Protein AF-A0A0Q4FS58-F1 (afdb_monomer_lite)

Foldseek 3Di:
DVVVVLVVVLVVVLVVQFKPWDWAQDDPFFFGAHPVRDTDPPRGHPDPPKTKDFPVDKDKDEPADADPVGHPHDIGMITIIIIPDRPPDPPNVVSVVVSVVVVVVVVVVVVD

Secondary structure (DSSP, 8-state):
-HHHHHHHHHHHHHHTTS---EEESEE-SSSEE-TTSPBPTT---SSTT--EEEEEEEEEEEEEEEETTEEEEEEEEEEEEEESS---STHHHHHHHHHHHHHH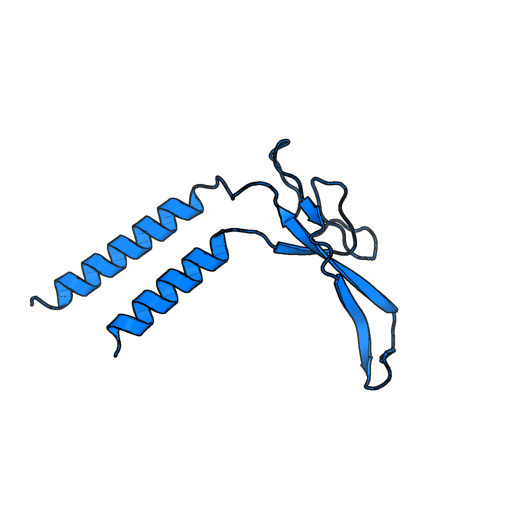HHHHTT--

pLDDT: mean 73.69, std 15.95, range [41.72, 93.94]

Radius of gyration: 19.94 Å; chains: 1; bounding box: 47×38×50 Å

Sequence (112 aa):
MKKQLCAIVFFLLIFSSFASAQWAASSDGNCLYDVFGNLVPNSCQTDIKCKYKDTGTSRKNCFGVPTPFGCFGFEYTEKLFITECPLDDLVNPLYIILGTIVFLNLRNRKHL

Structure (mmCIF, N/CA/C/O backbone):
data_AF-A0A0Q4FS58-F1
#
_entry.id   AF-A0A0Q4FS58-F1
#
loop_
_atom_site.group_PDB
_atom_site.id
_atom_site.type_symbol
_atom_site.label_atom_id
_atom_site.label_alt_id
_atom_site.label_comp_id
_atom_site.label_asym_id
_atom_site.label_entity_id
_atom_site.label_seq_id
_atom_site.pdbx_PDB_ins_code
_atom_site.Cartn_x
_atom_site.Cartn_y
_atom_site.Cartn_z
_atom_site.occupancy
_atom_site.B_iso_or_equiv
_atom_site.auth_seq_id
_atom_site.auth_comp_id
_atom_site.auth_asym_id
_atom_site.auth_atom_id
_atom_site.pdbx_PDB_model_num
ATOM 1 N N . MET A 1 1 ? -13.363 -17.394 32.737 1.00 48.50 1 MET A N 1
ATOM 2 C CA . MET A 1 1 ? -12.616 -17.340 31.457 1.00 48.50 1 MET A CA 1
ATOM 3 C C . MET A 1 1 ? -13.362 -16.635 30.311 1.00 48.50 1 MET A C 1
ATOM 5 O O . MET A 1 1 ? -12.767 -15.766 29.696 1.00 48.50 1 MET A O 1
ATOM 9 N N . LYS A 1 2 ? -14.662 -16.877 30.052 1.00 52.44 2 LYS A N 1
ATOM 10 C CA . LYS A 1 2 ? -15.407 -16.251 28.921 1.00 52.44 2 LYS A CA 1
ATOM 11 C C . LYS A 1 2 ? -15.442 -14.702 28.880 1.00 52.44 2 LYS A C 1
ATOM 13 O O . LYS A 1 2 ? -15.555 -14.130 27.804 1.00 52.44 2 LYS A O 1
ATOM 18 N N . LYS A 1 3 ? -15.334 -14.013 30.029 1.00 52.47 3 LYS A N 1
ATOM 19 C CA . LYS A 1 3 ? -15.376 -12.533 30.112 1.00 52.47 3 LYS A CA 1
ATOM 20 C C . LYS A 1 3 ? -14.115 -11.851 29.551 1.00 52.47 3 LYS A C 1
ATOM 22 O O . LYS A 1 3 ? -14.229 -10.769 28.992 1.00 52.47 3 LYS A O 1
ATOM 27 N N . GLN A 1 4 ? -12.945 -12.482 29.676 1.00 55.03 4 GLN A N 1
ATOM 28 C CA . GLN A 1 4 ? -11.683 -11.924 29.168 1.00 55.03 4 GLN A CA 1
ATOM 29 C C . GLN A 1 4 ? -11.580 -12.052 27.646 1.00 55.03 4 GLN A C 1
ATOM 31 O O . GLN A 1 4 ? -11.128 -11.122 26.992 1.00 55.03 4 GLN A O 1
ATOM 36 N N . LEU A 1 5 ? -12.102 -13.144 27.077 1.00 56.78 5 LEU A N 1
ATOM 37 C CA . LEU A 1 5 ? -12.139 -13.350 25.628 1.00 56.78 5 LEU A CA 1
ATOM 38 C C . LEU A 1 5 ? -12.941 -12.250 24.909 1.00 56.78 5 LEU A C 1
ATOM 40 O O . LEU A 1 5 ? -12.516 -11.756 23.874 1.00 56.78 5 LEU A O 1
ATOM 44 N N . CYS A 1 6 ? -14.063 -11.813 25.493 1.00 57.75 6 CYS A N 1
ATOM 45 C CA . CYS A 1 6 ? -14.889 -10.746 24.917 1.00 57.75 6 CYS A CA 1
ATOM 46 C C . CYS A 1 6 ? -14.182 -9.383 24.947 1.00 57.75 6 CYS A C 1
ATOM 48 O O . CYS A 1 6 ? -14.269 -8.633 23.982 1.00 57.75 6 CYS A O 1
ATOM 50 N N . ALA A 1 7 ? -13.466 -9.073 26.033 1.00 60.50 7 ALA A N 1
ATOM 51 C CA . ALA A 1 7 ? -12.694 -7.837 26.135 1.00 60.50 7 ALA A CA 1
ATOM 52 C C . ALA A 1 7 ? -11.530 -7.819 25.133 1.00 60.50 7 ALA A C 1
ATOM 54 O O . ALA A 1 7 ? -11.306 -6.811 24.478 1.00 60.50 7 ALA A O 1
ATOM 55 N N . ILE A 1 8 ? -10.837 -8.948 24.959 1.00 66.44 8 ILE A N 1
ATOM 56 C CA . ILE A 1 8 ? -9.730 -9.077 24.002 1.00 66.44 8 ILE A CA 1
ATOM 57 C C . ILE A 1 8 ? -10.225 -8.897 22.563 1.00 66.44 8 ILE A C 1
ATOM 59 O O . ILE A 1 8 ? -9.630 -8.135 21.811 1.00 66.44 8 ILE A O 1
ATOM 63 N N . VAL A 1 9 ? -11.342 -9.530 22.189 1.00 63.91 9 VAL A N 1
ATOM 64 C CA . VAL A 1 9 ? -11.950 -9.356 20.857 1.00 63.91 9 VAL A CA 1
ATOM 65 C C . VAL A 1 9 ? -12.379 -7.903 20.631 1.00 63.91 9 VAL A C 1
ATOM 67 O O . VAL A 1 9 ? -12.150 -7.361 19.556 1.00 63.91 9 VAL A O 1
ATOM 70 N N . PHE A 1 10 ? -12.930 -7.242 21.653 1.00 61.56 10 PHE A N 1
ATOM 71 C CA . PHE A 1 10 ? -13.306 -5.829 21.585 1.00 61.56 10 PHE A CA 1
ATOM 72 C C . PHE A 1 10 ? -12.092 -4.908 21.383 1.00 61.56 10 PHE A C 1
ATOM 74 O O . PHE A 1 10 ? -12.125 -4.041 20.515 1.00 61.56 10 PHE A O 1
ATOM 81 N N . PHE A 1 11 ? -10.995 -5.133 22.111 1.00 61.34 11 PHE A N 1
ATOM 82 C CA . PHE A 1 11 ? -9.751 -4.389 21.901 1.00 61.34 11 PHE A CA 1
ATOM 83 C C . PHE A 1 11 ? -9.146 -4.654 20.516 1.00 61.34 11 PHE A C 1
ATOM 85 O O . PHE A 1 11 ? -8.731 -3.709 19.858 1.00 61.34 11 PHE A O 1
ATOM 92 N N . LEU A 1 12 ? -9.138 -5.900 20.034 1.00 59.97 12 LEU A N 1
ATOM 93 C CA . LEU A 1 12 ? -8.611 -6.235 18.705 1.00 59.97 12 LEU A CA 1
ATOM 94 C C . LEU A 1 12 ? -9.399 -5.563 17.571 1.00 59.97 12 LEU A C 1
ATOM 96 O O . LEU A 1 12 ? -8.791 -5.063 16.629 1.00 59.97 12 LEU A O 1
ATOM 100 N N . LEU A 1 13 ? -10.728 -5.494 17.688 1.00 56.84 13 LEU A N 1
ATOM 101 C CA . LEU A 1 13 ? -11.582 -4.786 16.729 1.00 56.84 13 LEU A CA 1
ATOM 102 C C . LEU A 1 13 ? -11.315 -3.276 16.732 1.00 56.84 13 LEU A C 1
ATOM 104 O O . LEU A 1 13 ? -11.253 -2.665 15.674 1.00 56.84 13 LEU A O 1
ATOM 108 N N . ILE A 1 14 ? -11.096 -2.688 17.908 1.00 54.56 14 ILE A N 1
ATOM 109 C CA . ILE A 1 14 ? -10.726 -1.276 18.057 1.00 54.56 14 ILE A CA 1
ATOM 110 C C . ILE A 1 14 ? -9.353 -1.002 17.425 1.00 54.56 14 ILE A C 1
ATOM 112 O O . ILE A 1 14 ? -9.201 -0.034 16.689 1.00 54.56 14 ILE A O 1
ATOM 116 N N . PHE A 1 15 ? -8.360 -1.869 17.643 1.00 51.12 15 PHE A N 1
ATOM 117 C CA . PHE A 1 15 ? -7.023 -1.697 17.064 1.00 51.12 15 PHE A CA 1
ATOM 118 C C . PHE A 1 15 ? -6.990 -1.852 15.538 1.00 51.12 15 PHE A C 1
ATOM 120 O O . PHE A 1 15 ? -6.161 -1.211 14.895 1.00 51.12 15 PHE A O 1
ATOM 127 N N . SER A 1 16 ? -7.904 -2.624 14.939 1.00 52.16 16 SER A N 1
ATOM 128 C CA . SER A 1 16 ? -8.018 -2.700 13.474 1.00 52.16 16 SER A CA 1
ATOM 129 C C . SER A 1 16 ? -8.542 -1.416 12.813 1.00 52.16 16 SER A C 1
ATOM 131 O O . SER A 1 16 ? -8.461 -1.295 11.594 1.00 52.16 16 SER A O 1
ATOM 133 N N . SER A 1 17 ? -9.042 -0.452 13.592 1.00 47.31 17 SER A N 1
ATOM 134 C CA . SER A 1 17 ? -9.712 0.753 13.084 1.00 47.31 17 SER A CA 1
ATOM 135 C C . SER A 1 17 ? -8.798 1.965 12.862 1.00 47.31 17 SER A C 1
ATOM 137 O O . SER A 1 17 ? -9.257 2.955 12.301 1.00 47.31 17 SER A O 1
ATOM 139 N N . PHE A 1 18 ? -7.542 1.954 13.330 1.00 49.22 18 PHE A N 1
ATOM 140 C CA . PHE A 1 18 ? -6.765 3.202 13.479 1.00 49.22 18 PHE A CA 1
ATOM 141 C C . PHE A 1 18 ? -5.763 3.535 12.370 1.00 49.22 18 PHE A C 1
ATOM 143 O O . PHE A 1 18 ? -5.182 4.615 12.399 1.00 49.22 18 PHE A O 1
ATOM 150 N N . ALA A 1 19 ? -5.580 2.678 11.371 1.00 55.00 19 ALA A N 1
ATOM 151 C CA . ALA A 1 19 ? -4.844 3.038 10.164 1.00 55.00 19 ALA A CA 1
ATOM 152 C C . ALA A 1 19 ? -5.226 2.071 9.048 1.00 55.00 19 ALA A C 1
ATOM 154 O O . ALA A 1 19 ? -5.005 0.865 9.179 1.00 55.00 19 ALA A O 1
ATOM 155 N N . SER A 1 20 ? -5.761 2.574 7.934 1.00 64.88 20 SER A N 1
ATOM 156 C CA . SER A 1 20 ? -5.839 1.781 6.707 1.00 64.88 20 SER A CA 1
ATOM 157 C C . SER A 1 20 ? -4.430 1.656 6.137 1.00 64.88 20 SER A C 1
ATOM 159 O O . SER A 1 20 ? -4.010 2.424 5.274 1.00 64.88 20 SER A O 1
ATOM 161 N N . ALA A 1 21 ? -3.673 0.713 6.693 1.00 76.00 21 ALA A N 1
ATOM 162 C CA . ALA A 1 21 ? -2.382 0.318 6.177 1.00 76.00 21 ALA A CA 1
ATOM 163 C C . ALA A 1 21 ? -2.618 -0.596 4.969 1.00 76.00 21 ALA A C 1
ATOM 165 O O . ALA A 1 21 ? -3.246 -1.651 5.087 1.00 76.00 21 ALA A O 1
ATOM 166 N N . GLN A 1 22 ? -2.154 -0.178 3.799 1.00 84.38 22 GLN A N 1
ATOM 167 C CA . GLN A 1 22 ? -2.362 -0.892 2.545 1.00 84.38 22 GLN A CA 1
ATOM 168 C C . GLN A 1 22 ? -1.028 -1.084 1.830 1.00 84.38 22 GLN A C 1
ATOM 170 O O . GLN A 1 22 ? -0.183 -0.191 1.788 1.00 84.38 22 GLN A O 1
ATOM 175 N N . TRP A 1 23 ? -0.834 -2.280 1.283 1.00 88.44 23 TRP A N 1
ATOM 176 C CA . TRP A 1 23 ? 0.326 -2.598 0.463 1.00 88.44 23 TRP A CA 1
ATOM 177 C C . TRP A 1 23 ? 0.048 -2.209 -0.983 1.00 88.44 23 TRP A C 1
ATOM 179 O O . TRP A 1 23 ? -0.980 -2.596 -1.535 1.00 88.44 23 TRP A O 1
ATOM 189 N N . ALA A 1 24 ? 0.962 -1.459 -1.587 1.00 90.75 24 ALA A N 1
ATOM 190 C CA . ALA A 1 24 ? 0.860 -1.016 -2.972 1.00 90.75 24 ALA A CA 1
ATOM 191 C C . ALA A 1 24 ? 2.253 -0.848 -3.582 1.00 90.75 24 ALA A C 1
ATOM 193 O O . ALA A 1 24 ? 3.242 -0.734 -2.860 1.00 90.75 24 ALA A O 1
ATOM 194 N N . ALA A 1 25 ? 2.357 -0.822 -4.907 1.00 91.75 25 ALA A N 1
ATOM 195 C CA . ALA A 1 25 ? 3.635 -0.575 -5.571 1.00 91.75 25 ALA A CA 1
ATOM 196 C C . ALA A 1 25 ? 4.011 0.911 -5.524 1.00 91.75 25 ALA A C 1
ATOM 198 O O . ALA A 1 25 ? 5.171 1.265 -5.302 1.00 91.75 25 ALA A O 1
ATOM 199 N N . SER A 1 26 ? 3.018 1.785 -5.695 1.00 91.94 26 SER A N 1
ATOM 200 C CA . SER A 1 26 ? 3.201 3.234 -5.683 1.00 91.94 26 SER A CA 1
ATOM 201 C C . SER A 1 26 ? 1.945 3.977 -5.235 1.00 91.94 26 SER A C 1
ATOM 203 O O . SER A 1 26 ? 0.858 3.410 -5.148 1.00 91.94 26 SER A O 1
ATOM 205 N N . SER A 1 27 ? 2.103 5.272 -4.969 1.00 90.25 27 SER A N 1
ATOM 206 C CA . SER A 1 27 ? 1.020 6.199 -4.652 1.00 90.25 27 SER A CA 1
ATOM 207 C C . SER A 1 27 ?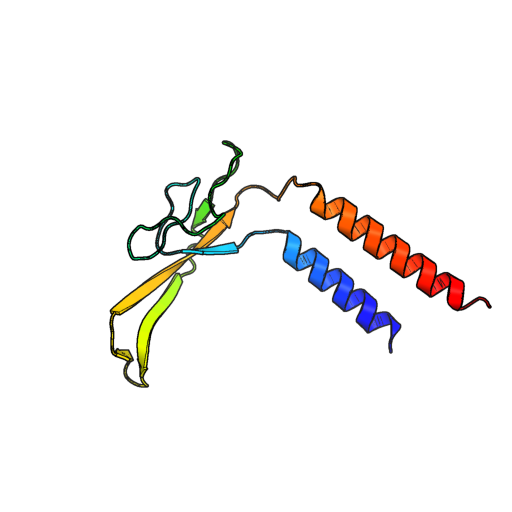 1.299 7.555 -5.296 1.00 90.25 27 SER A C 1
ATOM 209 O O . SER A 1 27 ? 2.457 7.962 -5.386 1.00 90.25 27 SER A O 1
ATOM 211 N N . ASP A 1 28 ? 0.247 8.258 -5.710 1.00 90.31 28 ASP A N 1
ATOM 212 C CA . ASP A 1 28 ? 0.298 9.678 -6.096 1.00 90.31 28 ASP A CA 1
ATOM 213 C C . ASP A 1 28 ? 0.052 10.626 -4.901 1.00 90.31 28 ASP A C 1
ATOM 215 O O . ASP A 1 28 ? -0.026 11.844 -5.062 1.00 90.31 28 ASP A O 1
ATOM 219 N N . GLY A 1 29 ? -0.071 10.067 -3.695 1.00 85.50 29 GLY A N 1
ATOM 220 C CA . GLY A 1 29 ? -0.420 10.771 -2.468 1.00 85.50 29 GLY A CA 1
ATOM 221 C C . GLY A 1 29 ? -1.896 10.659 -2.096 1.00 85.50 29 GLY A C 1
ATOM 222 O O . GLY A 1 29 ? -2.188 10.693 -0.909 1.00 85.50 29 GLY A O 1
ATOM 223 N N . ASN A 1 30 ? -2.814 10.451 -3.041 1.00 87.69 30 ASN A N 1
ATOM 224 C CA . ASN A 1 30 ? -4.255 10.352 -2.766 1.00 87.69 30 ASN A CA 1
ATOM 225 C C . ASN A 1 30 ? -4.806 8.948 -3.047 1.00 87.69 30 ASN A C 1
ATOM 227 O O . ASN A 1 30 ? -5.755 8.519 -2.403 1.00 87.69 30 ASN A O 1
ATOM 231 N N . CYS A 1 31 ? -4.205 8.231 -3.988 1.00 88.88 31 CYS A N 1
ATOM 232 C CA . CYS A 1 31 ? -4.604 6.919 -4.470 1.00 88.88 31 CYS A CA 1
ATOM 233 C C . CYS A 1 31 ? -3.416 5.948 -4.428 1.00 88.88 31 CYS A C 1
ATOM 235 O O . CYS A 1 31 ? -2.248 6.361 -4.450 1.00 88.88 31 CYS A O 1
ATOM 237 N N . LEU A 1 32 ? -3.703 4.646 -4.379 1.00 91.62 32 LEU A N 1
ATOM 238 C CA . LEU A 1 32 ? -2.693 3.591 -4.432 1.00 91.62 32 LEU A CA 1
ATOM 239 C C . LEU A 1 32 ? -2.739 2.855 -5.767 1.00 91.62 32 LEU A C 1
ATOM 241 O O . LEU A 1 32 ? -3.807 2.649 -6.341 1.00 91.62 32 LEU A O 1
ATOM 245 N N . TYR A 1 33 ? -1.575 2.410 -6.227 1.00 92.88 33 TYR A N 1
ATOM 246 C CA . TYR A 1 33 ? -1.410 1.739 -7.510 1.00 92.88 33 TYR A CA 1
ATOM 247 C C . TYR A 1 33 ? -0.683 0.403 -7.350 1.00 92.88 33 TYR A C 1
ATOM 249 O O . TYR A 1 33 ? 0.223 0.257 -6.520 1.00 92.88 33 TYR A O 1
ATOM 257 N N . ASP A 1 34 ? -1.090 -0.577 -8.151 1.00 91.56 34 ASP A N 1
ATOM 258 C CA . ASP A 1 34 ? -0.408 -1.861 -8.267 1.00 91.56 34 ASP A CA 1
ATOM 259 C C . ASP A 1 34 ? 0.880 -1.745 -9.104 1.00 91.56 34 ASP A C 1
ATOM 261 O O . ASP A 1 34 ? 1.247 -0.679 -9.603 1.00 91.56 34 ASP A O 1
ATOM 265 N N . VAL A 1 35 ? 1.591 -2.860 -9.267 1.00 90.44 35 VAL A N 1
ATOM 266 C CA . VAL A 1 35 ? 2.851 -2.899 -10.030 1.00 90.44 35 VAL A CA 1
ATOM 267 C C . VAL A 1 35 ? 2.717 -2.670 -11.526 1.00 90.44 35 VAL A C 1
ATOM 269 O O . VAL A 1 35 ? 3.718 -2.409 -12.189 1.00 90.44 35 VAL A O 1
ATOM 272 N N . PHE A 1 36 ? 1.508 -2.769 -12.060 1.00 90.44 36 PHE A N 1
ATOM 273 C CA . PHE A 1 36 ? 1.210 -2.499 -13.459 1.00 90.44 36 PHE A CA 1
ATOM 274 C C . PHE A 1 36 ? 0.719 -1.058 -13.660 1.00 90.44 36 PHE A C 1
ATOM 276 O O . PHE A 1 36 ? 0.416 -0.669 -14.786 1.00 90.44 36 PHE A O 1
ATOM 283 N N . GLY A 1 37 ? 0.660 -0.259 -12.588 1.00 89.38 37 GLY A N 1
ATOM 284 C CA . GLY A 1 37 ? 0.146 1.106 -12.610 1.00 89.38 37 GLY A CA 1
ATOM 285 C C . GLY A 1 37 ? -1.381 1.183 -12.596 1.00 89.38 37 GLY A C 1
ATOM 286 O O . GLY A 1 37 ? -1.929 2.258 -12.836 1.00 89.38 37 GLY A O 1
ATOM 287 N N . ASN A 1 38 ? -2.085 0.084 -12.311 1.00 92.56 38 ASN A N 1
ATOM 288 C CA . ASN A 1 38 ? -3.533 0.118 -12.150 1.00 92.56 38 ASN A CA 1
ATOM 289 C C . ASN A 1 38 ? -3.896 0.661 -10.774 1.00 92.56 38 ASN A C 1
ATOM 291 O O . ASN A 1 38 ? -3.244 0.362 -9.773 1.00 92.56 38 ASN A O 1
ATOM 295 N N . LEU A 1 39 ? -4.993 1.410 -10.718 1.00 91.00 39 LEU A N 1
ATOM 296 C CA . LEU A 1 39 ? -5.552 1.883 -9.464 1.00 91.00 39 LEU A CA 1
ATOM 297 C C . LEU A 1 39 ? -6.009 0.697 -8.601 1.00 91.00 39 LEU A C 1
ATOM 299 O O . LEU A 1 39 ? -6.818 -0.124 -9.039 1.00 91.00 39 LEU A O 1
ATOM 303 N N . VAL A 1 40 ? -5.550 0.642 -7.350 1.00 87.12 40 VAL A N 1
ATOM 304 C CA . VAL A 1 40 ? -6.055 -0.322 -6.369 1.00 87.12 40 VAL A CA 1
ATOM 305 C C . VAL A 1 40 ? -7.516 0.038 -6.051 1.00 87.12 40 VAL A C 1
ATOM 307 O O . VAL A 1 40 ? -7.786 1.183 -5.669 1.00 87.12 40 VAL A O 1
ATOM 310 N N . PRO A 1 41 ? -8.478 -0.894 -6.187 1.00 79.06 41 PRO A N 1
ATOM 311 C CA . PRO A 1 41 ? -9.891 -0.599 -5.968 1.00 79.06 41 PRO A CA 1
ATOM 312 C C . PRO A 1 41 ? -10.158 -0.006 -4.581 1.00 79.06 41 PRO A C 1
ATOM 314 O O . PRO A 1 41 ? -9.651 -0.508 -3.580 1.00 79.06 41 PRO A O 1
ATOM 317 N N . ASN A 1 42 ? -10.976 1.050 -4.529 1.00 76.69 42 ASN A N 1
ATOM 318 C CA . ASN A 1 42 ? -11.347 1.766 -3.300 1.00 76.69 42 ASN A CA 1
ATOM 319 C C . ASN A 1 42 ? -10.156 2.311 -2.488 1.00 76.69 42 ASN A C 1
ATOM 321 O O . ASN A 1 42 ? -10.277 2.517 -1.284 1.00 76.69 42 ASN A O 1
ATOM 325 N N . SER A 1 43 ? -9.007 2.536 -3.133 1.00 84.19 43 SER A N 1
ATOM 326 C CA . SER A 1 43 ? -7.831 3.119 -2.482 1.00 84.19 43 SER A CA 1
ATOM 327 C C . SER A 1 43 ? -7.727 4.632 -2.631 1.00 84.19 43 SER A C 1
ATOM 329 O O . SER A 1 43 ? -6.830 5.215 -2.053 1.00 84.19 43 SER A O 1
ATOM 331 N N . CYS A 1 44 ? -8.581 5.294 -3.412 1.00 85.94 44 CYS A N 1
ATOM 332 C CA . CYS A 1 44 ? -8.526 6.751 -3.519 1.00 85.94 44 CYS A CA 1
ATOM 333 C C . CYS A 1 44 ? -9.178 7.420 -2.309 1.00 85.94 44 CYS A C 1
ATOM 335 O O . CYS A 1 44 ? -10.332 7.140 -1.988 1.00 85.94 44 CYS A O 1
ATOM 337 N N . GLN A 1 45 ? -8.457 8.352 -1.691 1.00 81.75 45 GLN A N 1
ATOM 338 C CA . GLN A 1 45 ? -8.982 9.248 -0.671 1.00 81.75 45 GLN A CA 1
ATOM 339 C C . GLN A 1 45 ? -9.801 10.361 -1.322 1.00 81.75 45 GLN A C 1
ATOM 341 O O . GLN A 1 45 ? -9.369 11.001 -2.282 1.00 81.75 45 GLN A O 1
ATOM 346 N N . THR A 1 46 ? -10.992 10.600 -0.783 1.00 77.69 46 THR A N 1
ATOM 347 C CA . THR A 1 46 ? -11.880 11.681 -1.228 1.00 77.69 46 THR A CA 1
ATOM 348 C C . THR A 1 46 ? -11.633 12.990 -0.482 1.00 77.69 46 THR A C 1
ATOM 350 O O . THR A 1 46 ? -12.017 14.050 -0.974 1.00 77.69 46 THR A O 1
ATOM 353 N N . ASP A 1 47 ? -10.993 12.940 0.690 1.00 75.50 47 ASP A N 1
ATOM 354 C CA . ASP A 1 47 ? -10.595 14.131 1.439 1.00 75.50 47 ASP A CA 1
ATOM 355 C C . ASP A 1 47 ? -9.198 14.596 1.007 1.00 75.50 47 ASP A C 1
ATOM 357 O O . ASP A 1 47 ? -8.210 13.881 1.155 1.00 75.50 47 ASP A O 1
ATOM 361 N N . ILE A 1 48 ? -9.111 15.835 0.516 1.00 67.69 48 ILE A N 1
ATOM 362 C CA . ILE A 1 48 ? -7.875 16.490 0.056 1.00 67.69 48 ILE A CA 1
ATOM 363 C C . ILE A 1 48 ? -6.832 16.599 1.185 1.00 67.69 48 ILE A C 1
ATOM 365 O O . ILE A 1 48 ? -5.632 16.716 0.920 1.00 67.69 48 ILE A O 1
ATOM 369 N N . LYS A 1 49 ? -7.272 16.575 2.449 1.00 75.19 49 LYS A N 1
ATOM 370 C CA . LYS A 1 49 ? -6.386 16.609 3.618 1.00 75.19 49 LYS A CA 1
ATOM 371 C C . LYS A 1 49 ? -5.755 15.253 3.926 1.00 75.19 49 LYS A C 1
ATOM 373 O O . LYS A 1 49 ? -4.746 15.221 4.628 1.00 75.19 49 LYS A O 1
ATOM 378 N N . CYS A 1 50 ? -6.313 14.162 3.407 1.00 77.25 50 CYS A N 1
ATOM 379 C CA . CYS A 1 50 ? -5.891 12.810 3.732 1.00 77.25 50 CYS A CA 1
ATOM 380 C C . CYS A 1 50 ? -5.037 12.230 2.618 1.00 77.25 50 CYS A C 1
ATOM 382 O O . CYS A 1 50 ? -5.492 12.029 1.496 1.00 77.25 50 CYS A O 1
ATOM 384 N N . LYS A 1 51 ? -3.775 11.957 2.956 1.00 83.50 51 LYS A N 1
ATOM 385 C CA . LYS A 1 51 ? -2.793 11.421 2.019 1.00 83.50 51 LYS A CA 1
ATOM 386 C C . LYS A 1 51 ? -2.251 10.082 2.470 1.00 83.50 51 LYS A C 1
ATOM 388 O O . LYS A 1 51 ? -2.162 9.810 3.666 1.00 83.50 51 LYS A O 1
ATOM 393 N N . TYR A 1 52 ? -1.857 9.263 1.507 1.00 87.19 52 TYR A N 1
ATOM 394 C CA . TYR A 1 52 ? -1.057 8.079 1.765 1.00 87.19 52 TYR A CA 1
ATOM 395 C C . TYR A 1 52 ? 0.403 8.456 1.947 1.00 87.19 52 TYR A C 1
ATOM 397 O O . TYR A 1 52 ? 0.996 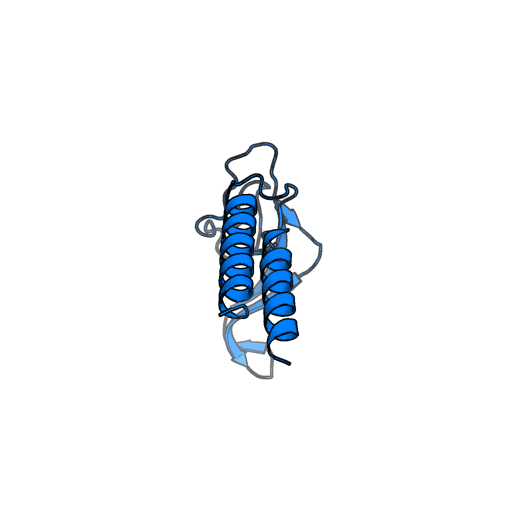9.175 1.141 1.00 87.19 52 TYR A O 1
ATOM 405 N N . LYS A 1 53 ? 0.998 7.905 2.998 1.00 88.50 53 LYS A N 1
ATOM 406 C CA . LYS A 1 53 ? 2.405 8.059 3.326 1.00 88.50 53 LYS A CA 1
ATOM 407 C C . LYS A 1 53 ? 3.089 6.706 3.322 1.00 88.50 53 LYS A C 1
ATOM 409 O O . LYS A 1 53 ? 2.639 5.776 3.990 1.00 88.50 53 LYS A O 1
ATOM 414 N N . ASP A 1 54 ? 4.191 6.623 2.587 1.00 90.12 54 ASP A N 1
ATOM 415 C CA . ASP A 1 54 ? 5.094 5.476 2.622 1.00 90.12 54 ASP A CA 1
ATOM 416 C C . ASP A 1 54 ? 5.686 5.357 4.032 1.00 90.12 54 ASP A C 1
ATOM 418 O O . ASP A 1 54 ? 6.303 6.292 4.548 1.00 90.12 54 ASP A O 1
ATOM 422 N N . THR A 1 55 ? 5.478 4.213 4.674 1.00 87.94 55 THR A N 1
ATOM 423 C CA . THR A 1 55 ? 6.030 3.946 6.010 1.00 87.94 55 THR A CA 1
ATOM 424 C C . THR A 1 55 ? 7.523 3.613 5.977 1.00 87.94 55 THR A C 1
ATOM 426 O O . THR A 1 55 ? 8.132 3.452 7.032 1.00 87.94 55 THR A O 1
ATOM 429 N N . GLY A 1 56 ? 8.112 3.444 4.788 1.00 90.44 56 GLY A N 1
ATOM 430 C CA . GLY A 1 56 ? 9.455 2.899 4.600 1.00 90.44 56 GLY A CA 1
ATOM 431 C C . GLY A 1 56 ? 9.513 1.373 4.725 1.00 90.44 56 GLY A C 1
ATOM 432 O O . GLY A 1 56 ? 10.559 0.775 4.469 1.00 90.44 56 GLY A O 1
ATOM 433 N N . THR A 1 57 ? 8.401 0.720 5.077 1.00 91.12 57 THR A N 1
ATOM 434 C CA . THR A 1 57 ? 8.312 -0.742 5.117 1.00 91.12 57 THR A CA 1
ATOM 435 C C . THR A 1 57 ? 7.994 -1.261 3.722 1.00 91.12 57 THR A C 1
ATOM 437 O O . THR A 1 57 ? 7.035 -0.824 3.088 1.00 91.12 57 THR A O 1
ATOM 440 N N . SER A 1 58 ? 8.779 -2.226 3.248 1.00 93.94 58 SER A N 1
ATOM 441 C CA . SER A 1 58 ? 8.576 -2.869 1.952 1.00 93.94 58 SER A CA 1
ATOM 442 C C . SER A 1 58 ? 8.553 -4.389 2.085 1.00 93.94 58 SER A C 1
ATOM 444 O O . SER A 1 58 ? 9.131 -4.952 3.016 1.00 93.94 58 SER A O 1
ATOM 446 N N . ARG A 1 59 ? 7.863 -5.060 1.164 1.00 91.56 59 ARG A N 1
ATOM 447 C CA . ARG A 1 59 ? 7.856 -6.517 1.042 1.00 91.56 59 ARG A CA 1
ATOM 448 C C . ARG A 1 59 ? 8.062 -6.911 -0.408 1.00 91.56 59 ARG A C 1
ATOM 450 O O . ARG A 1 59 ? 7.513 -6.288 -1.315 1.00 91.56 59 ARG A O 1
ATOM 457 N N . LYS A 1 60 ? 8.831 -7.973 -0.612 1.00 90.06 60 LYS A N 1
ATOM 458 C CA . LYS A 1 60 ? 8.956 -8.620 -1.915 1.00 90.06 60 LYS A CA 1
ATOM 459 C C . LYS A 1 60 ? 7.745 -9.509 -2.141 1.00 90.06 60 LYS A C 1
ATOM 461 O O . LYS A 1 60 ? 7.343 -10.248 -1.243 1.00 90.06 60 LYS A O 1
ATOM 466 N N . ASN A 1 61 ? 7.176 -9.424 -3.328 1.00 89.06 61 ASN A N 1
ATOM 467 C CA . ASN A 1 61 ? 6.046 -10.219 -3.757 1.00 89.06 61 ASN A CA 1
ATOM 468 C C . ASN A 1 61 ? 6.339 -10.820 -5.140 1.00 89.06 61 ASN A C 1
ATOM 470 O O . ASN A 1 61 ? 7.229 -10.366 -5.861 1.00 89.06 61 ASN A O 1
ATOM 474 N N . CYS A 1 62 ? 5.629 -11.889 -5.479 1.00 88.88 62 CYS A N 1
ATOM 475 C CA . CYS A 1 62 ? 5.861 -12.666 -6.689 1.00 88.88 62 CYS A CA 1
ATOM 476 C C . CYS A 1 62 ? 4.570 -12.748 -7.492 1.00 88.88 62 CYS A C 1
ATOM 478 O O . CYS A 1 62 ? 3.579 -13.313 -7.031 1.00 88.88 62 CYS A O 1
ATOM 480 N N . PHE A 1 63 ? 4.597 -12.220 -8.712 1.00 85.50 63 PHE A N 1
ATOM 481 C CA . PHE A 1 63 ? 3.553 -12.465 -9.693 1.00 85.50 63 PHE A CA 1
ATOM 482 C C . PHE A 1 63 ? 3.926 -13.725 -10.479 1.00 85.50 63 PHE A C 1
ATOM 484 O O . PHE A 1 63 ? 4.615 -13.664 -11.500 1.00 85.50 63 PHE A O 1
ATOM 491 N N . GLY A 1 64 ? 3.544 -14.884 -9.945 1.00 84.12 64 GLY A N 1
ATOM 492 C CA . GLY A 1 64 ? 3.909 -16.184 -10.500 1.00 84.12 64 GLY A CA 1
ATOM 493 C C . GLY A 1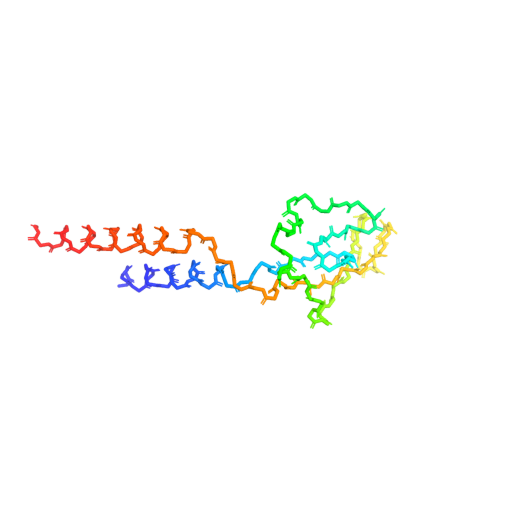 64 ? 3.929 -17.276 -9.439 1.00 84.12 64 GLY A C 1
ATOM 494 O O . GLY A 1 64 ? 3.223 -17.197 -8.434 1.00 84.12 64 GLY A O 1
ATOM 495 N N . VAL A 1 65 ? 4.746 -18.305 -9.663 1.00 85.69 65 VAL A N 1
ATOM 496 C CA . VAL A 1 65 ? 4.898 -19.411 -8.712 1.00 85.69 65 VAL A CA 1
ATOM 497 C C . VAL A 1 65 ? 6.077 -19.107 -7.783 1.00 85.69 65 VAL A C 1
ATOM 499 O O . VAL A 1 65 ? 7.214 -19.030 -8.259 1.00 85.69 65 VAL A O 1
ATOM 502 N N . PRO A 1 66 ? 5.858 -18.936 -6.467 1.00 85.12 66 PRO A N 1
ATOM 503 C CA . PRO A 1 66 ? 6.960 -18.807 -5.525 1.00 85.12 66 PRO A CA 1
ATOM 504 C C . PRO A 1 66 ? 7.721 -20.137 -5.440 1.00 85.12 66 PRO A C 1
ATOM 506 O O . PRO A 1 66 ? 7.127 -21.202 -5.278 1.00 85.12 66 PRO A O 1
ATOM 509 N N . THR A 1 67 ? 9.046 -20.078 -5.546 1.00 85.56 67 THR A N 1
ATOM 510 C CA . THR A 1 67 ? 9.952 -21.232 -5.454 1.00 85.56 67 THR A CA 1
ATOM 511 C C . THR A 1 67 ? 10.977 -21.015 -4.334 1.00 85.56 67 THR A C 1
ATOM 513 O O . THR A 1 67 ? 11.209 -19.876 -3.926 1.00 85.56 67 THR A O 1
ATOM 516 N N . PRO A 1 68 ? 11.656 -22.071 -3.849 1.00 81.12 68 PRO A N 1
ATOM 517 C CA . PRO A 1 68 ? 12.700 -21.937 -2.827 1.00 81.12 68 PRO A CA 1
ATOM 518 C C . PRO A 1 68 ? 13.881 -21.044 -3.241 1.00 81.12 68 PRO A C 1
ATOM 520 O O . PRO A 1 68 ? 14.605 -20.554 -2.381 1.00 81.12 68 PRO A O 1
ATOM 523 N N . PHE A 1 69 ? 14.079 -20.838 -4.547 1.00 80.81 69 PHE A N 1
ATOM 524 C CA . PHE A 1 69 ? 15.181 -20.054 -5.110 1.00 80.81 69 PHE A CA 1
ATOM 525 C C . PHE A 1 69 ? 14.758 -18.652 -5.575 1.00 80.81 69 PHE A C 1
ATOM 527 O O . PHE A 1 69 ? 15.588 -17.915 -6.101 1.00 80.81 69 PHE A O 1
ATOM 534 N N . GLY A 1 70 ? 13.488 -18.274 -5.397 1.00 82.25 70 GLY A N 1
ATOM 535 C CA . GLY A 1 70 ? 12.948 -16.985 -5.836 1.00 82.25 70 GLY A CA 1
ATOM 536 C C . GLY A 1 70 ? 11.574 -17.110 -6.493 1.00 82.25 70 GLY A C 1
ATOM 537 O O . GLY A 1 70 ? 10.841 -18.072 -6.270 1.00 82.25 70 GLY A O 1
ATOM 538 N N . CYS A 1 71 ? 11.208 -16.137 -7.321 1.00 85.81 71 CYS A N 1
ATOM 539 C CA . CYS A 1 71 ? 9.939 -16.132 -8.047 1.00 85.81 71 CYS A CA 1
ATOM 540 C C . CYS A 1 71 ? 10.101 -16.737 -9.448 1.00 85.81 71 CYS A C 1
ATOM 542 O O . CYS A 1 71 ? 10.892 -16.237 -10.245 1.00 85.81 71 CYS A O 1
ATOM 544 N N . PHE A 1 72 ? 9.325 -17.772 -9.785 1.00 84.06 72 PHE A N 1
ATOM 545 C CA . PHE A 1 72 ? 9.165 -18.199 -11.176 1.00 84.06 72 PHE A CA 1
ATOM 546 C C . PHE A 1 72 ? 8.059 -17.352 -11.815 1.00 84.06 72 PHE A C 1
ATOM 548 O O . PHE A 1 72 ? 6.874 -17.693 -11.765 1.00 84.06 72 PHE A O 1
ATOM 555 N N . GLY A 1 73 ? 8.460 -16.186 -12.322 1.00 85.06 73 GLY A N 1
ATOM 556 C CA . GLY A 1 73 ? 7.572 -15.132 -12.798 1.00 85.06 73 GLY A CA 1
ATOM 557 C C . GLY A 1 73 ? 8.224 -13.760 -12.648 1.00 85.06 73 GLY A C 1
ATOM 558 O O . GLY A 1 73 ? 9.427 -13.613 -12.862 1.00 85.06 73 GLY A O 1
ATOM 559 N N . PHE A 1 74 ? 7.430 -12.763 -12.268 1.00 86.00 74 PHE A N 1
ATOM 560 C CA . PHE A 1 74 ? 7.900 -11.399 -12.033 1.00 86.00 74 PHE A CA 1
ATOM 561 C C . PHE A 1 74 ? 7.968 -11.111 -10.529 1.00 86.00 74 PHE A C 1
ATOM 563 O O . PHE A 1 74 ? 6.944 -11.103 -9.844 1.00 86.00 74 PHE A O 1
ATOM 570 N N . GLU A 1 75 ? 9.174 -10.892 -10.004 1.00 90.38 75 GLU A N 1
ATOM 571 C CA . GLU A 1 75 ? 9.368 -10.436 -8.624 1.00 90.38 75 GLU A CA 1
ATOM 572 C C . GLU A 1 75 ? 9.264 -8.912 -8.567 1.00 90.38 75 GLU A C 1
ATOM 574 O O . GLU A 1 75 ? 9.835 -8.202 -9.395 1.00 90.38 75 GLU A O 1
ATOM 579 N N . TYR A 1 76 ? 8.548 -8.407 -7.571 1.00 89.31 76 TYR A N 1
ATOM 580 C CA . TYR A 1 76 ? 8.334 -6.983 -7.388 1.00 89.31 76 TYR A CA 1
ATOM 581 C C . TYR A 1 76 ? 8.284 -6.611 -5.912 1.00 89.31 76 TYR A C 1
ATOM 583 O O . TYR A 1 76 ? 8.161 -7.466 -5.039 1.00 89.31 76 TYR A O 1
ATOM 591 N N . THR A 1 77 ? 8.374 -5.317 -5.626 1.00 91.81 77 THR A N 1
ATOM 592 C CA . THR A 1 77 ? 8.361 -4.808 -4.255 1.00 91.81 77 THR A CA 1
ATOM 593 C C . THR A 1 77 ? 7.114 -3.970 -4.037 1.00 91.81 77 THR A C 1
ATOM 595 O O . THR A 1 77 ? 6.902 -2.976 -4.726 1.00 91.81 77 THR A O 1
ATOM 598 N N . GLU A 1 78 ? 6.308 -4.354 -3.055 1.00 92.00 78 GLU A N 1
ATOM 599 C CA . GLU A 1 78 ? 5.238 -3.515 -2.526 1.00 92.00 78 GLU A CA 1
ATOM 600 C C . GLU A 1 78 ? 5.762 -2.739 -1.322 1.00 92.00 78 GLU A C 1
ATOM 602 O O . GLU A 1 78 ? 6.598 -3.224 -0.554 1.00 92.00 78 GLU A O 1
ATOM 607 N N . LYS A 1 79 ? 5.236 -1.540 -1.127 1.00 92.94 79 LYS A N 1
ATOM 608 C CA . LYS A 1 79 ? 5.468 -0.708 0.043 1.00 92.94 79 LYS A CA 1
ATOM 609 C C . LYS A 1 79 ? 4.195 -0.598 0.863 1.00 92.94 79 LYS A C 1
ATOM 611 O O . LYS A 1 79 ? 3.091 -0.649 0.321 1.00 92.94 79 LYS A O 1
ATOM 616 N N . LEU A 1 80 ? 4.357 -0.471 2.171 1.00 90.12 80 LEU A N 1
ATOM 617 C CA . LEU A 1 80 ? 3.249 -0.266 3.087 1.00 90.12 80 LEU A CA 1
ATOM 618 C C . LEU A 1 80 ? 2.972 1.229 3.200 1.00 90.12 80 LEU A C 1
ATOM 620 O O . LEU A 1 80 ? 3.798 1.982 3.722 1.00 90.12 80 LEU A O 1
ATOM 624 N N . PHE A 1 81 ? 1.792 1.632 2.748 1.00 89.12 81 PHE A N 1
ATOM 625 C CA . PHE A 1 81 ? 1.291 2.989 2.876 1.00 89.12 81 PHE A CA 1
ATOM 626 C C . PHE A 1 81 ? 0.278 3.072 4.012 1.00 89.12 81 PHE A C 1
ATOM 628 O O . PHE A 1 81 ? -0.565 2.189 4.159 1.00 89.12 81 PHE A O 1
ATOM 635 N N . ILE A 1 82 ? 0.345 4.143 4.798 1.00 87.25 82 ILE A N 1
ATOM 636 C CA . ILE A 1 82 ? -0.656 4.486 5.815 1.00 87.25 82 ILE A CA 1
ATOM 637 C C . ILE A 1 82 ? -1.326 5.803 5.448 1.00 87.25 82 ILE A C 1
ATOM 639 O O . ILE A 1 82 ? -0.691 6.682 4.869 1.00 87.25 82 ILE A O 1
ATOM 643 N N . THR A 1 83 ? -2.600 5.953 5.788 1.00 81.88 83 THR A N 1
ATOM 644 C CA . THR A 1 83 ? -3.300 7.232 5.656 1.00 81.88 83 THR A CA 1
ATOM 645 C C . THR A 1 83 ? -2.874 8.178 6.777 1.00 81.88 83 THR A C 1
ATOM 647 O O . THR A 1 83 ? -2.842 7.789 7.942 1.00 81.88 83 THR A O 1
ATOM 650 N N . GLU A 1 84 ? -2.547 9.428 6.442 1.00 74.12 84 GLU A N 1
ATOM 651 C CA . GLU A 1 84 ? -2.150 10.452 7.424 1.00 74.12 84 GLU A CA 1
ATOM 652 C C . GLU A 1 84 ? -3.323 10.949 8.288 1.00 74.12 84 GLU A C 1
ATOM 654 O O . GLU A 1 84 ? -3.099 11.563 9.330 1.00 74.12 84 GLU A O 1
ATOM 659 N N . CYS A 1 85 ? -4.564 10.645 7.902 1.00 69.19 85 CYS A N 1
ATOM 660 C CA . CYS A 1 85 ? -5.749 10.924 8.705 1.00 69.19 85 CYS A CA 1
ATOM 661 C C . CYS A 1 85 ? -6.204 9.687 9.495 1.00 69.19 85 CYS A C 1
ATOM 663 O O . CYS A 1 85 ? -6.229 8.585 8.928 1.00 69.19 85 CYS A O 1
ATOM 665 N N . PRO A 1 86 ? -6.656 9.849 10.755 1.00 55.72 86 PRO A N 1
ATOM 666 C CA . PRO A 1 86 ? -7.595 8.898 11.333 1.00 55.72 86 PRO A CA 1
ATOM 667 C C . PRO A 1 86 ? -8.871 8.923 10.480 1.00 55.72 86 PRO A C 1
ATOM 669 O O . PRO A 1 86 ? -9.305 9.993 10.062 1.00 55.72 86 PRO A O 1
ATOM 672 N N . LEU A 1 87 ? -9.454 7.759 10.186 1.00 51.91 87 LEU A N 1
ATOM 673 C CA . LEU A 1 87 ? -10.759 7.687 9.527 1.00 51.91 87 LEU A CA 1
ATOM 674 C C . LEU A 1 87 ? -11.780 8.447 10.392 1.00 51.91 87 LEU A C 1
ATOM 676 O O . LEU A 1 87 ? -12.250 7.916 11.397 1.00 51.91 87 LEU A O 1
ATOM 680 N N . ASP A 1 88 ? -12.131 9.670 9.992 1.00 45.59 88 ASP A N 1
ATOM 681 C CA . ASP A 1 88 ? -13.240 10.462 10.552 1.00 45.59 88 ASP A CA 1
ATOM 682 C C . ASP A 1 88 ? -14.616 9.908 10.120 1.00 45.59 88 ASP A C 1
ATOM 684 O O . ASP A 1 88 ? -15.652 10.564 10.231 1.00 45.59 88 ASP A O 1
ATOM 688 N N . ASP A 1 89 ? -14.659 8.661 9.650 1.00 46.19 89 ASP A N 1
ATOM 689 C CA . ASP A 1 89 ? -15.889 8.003 9.262 1.00 46.19 89 ASP A CA 1
ATOM 690 C C . ASP A 1 89 ? -16.610 7.449 10.496 1.00 46.19 89 ASP A C 1
ATOM 692 O O . ASP A 1 89 ? -16.069 6.673 11.291 1.00 46.19 89 ASP A O 1
ATOM 696 N N . LEU A 1 90 ? -17.892 7.810 10.607 1.00 46.88 90 LEU A N 1
ATOM 697 C CA . LEU A 1 90 ? -18.928 7.390 11.570 1.00 46.88 90 LEU A CA 1
ATOM 698 C C . LEU A 1 90 ? -18.985 5.891 11.945 1.00 46.88 90 LEU A C 1
ATOM 700 O O . LEU A 1 90 ? -19.762 5.486 12.812 1.00 46.88 90 LEU A O 1
ATOM 704 N N . VAL A 1 91 ? -18.179 5.057 11.309 1.00 49.78 91 VAL A N 1
ATOM 705 C CA . VAL A 1 91 ? -17.986 3.639 11.580 1.00 49.78 91 VAL A CA 1
ATOM 706 C C . VAL A 1 91 ? -17.450 3.411 13.003 1.00 49.78 91 VAL A C 1
ATOM 708 O O . VAL A 1 91 ? -17.892 2.489 13.691 1.00 49.78 91 VAL A O 1
ATOM 711 N N . ASN A 1 92 ? -16.576 4.294 13.496 1.00 51.91 92 ASN A N 1
ATOM 712 C CA . ASN A 1 92 ? -15.960 4.165 14.820 1.00 51.91 92 ASN A CA 1
ATOM 713 C C . ASN A 1 92 ? -16.972 4.286 15.990 1.00 51.91 92 ASN A C 1
ATOM 715 O O . ASN A 1 92 ? -17.035 3.377 16.822 1.00 51.91 92 ASN A O 1
ATOM 719 N N . PRO A 1 93 ? -17.844 5.318 16.064 1.00 52.72 93 PRO A N 1
ATOM 720 C CA . PRO A 1 93 ? -18.862 5.386 17.112 1.00 52.72 93 PRO A CA 1
ATOM 721 C C . PRO A 1 93 ? -19.929 4.294 16.974 1.00 52.72 93 PRO A C 1
ATOM 723 O O . PRO A 1 93 ? -20.369 3.774 17.993 1.00 52.72 93 PRO A O 1
ATOM 726 N N . LEU A 1 94 ? -20.319 3.884 15.760 1.00 52.47 94 LEU A N 1
ATOM 727 C CA . LEU A 1 94 ? -21.328 2.832 15.564 1.00 52.47 94 LEU A CA 1
ATOM 728 C C . LEU A 1 94 ? -20.873 1.471 16.102 1.00 52.47 94 LEU A C 1
ATOM 730 O O . LEU A 1 94 ? -21.644 0.807 16.796 1.00 52.47 94 LEU A O 1
ATOM 734 N N . TYR A 1 95 ? -19.621 1.070 15.857 1.00 57.94 95 TYR A N 1
ATOM 735 C CA . TYR A 1 95 ? -19.074 -0.166 16.427 1.00 57.94 95 TYR A CA 1
ATOM 736 C C . TYR A 1 95 ? -18.871 -0.077 17.941 1.00 57.94 95 TYR A C 1
ATOM 738 O O . TYR A 1 95 ? -19.122 -1.055 18.648 1.00 57.94 95 TYR A O 1
ATOM 746 N N . ILE A 1 96 ? -18.488 1.093 18.460 1.00 59.31 96 ILE A N 1
ATOM 747 C CA . ILE A 1 96 ? -18.398 1.328 19.907 1.00 59.31 96 ILE A CA 1
ATOM 748 C C . ILE A 1 96 ? -19.790 1.242 20.557 1.00 59.31 96 ILE A C 1
ATOM 750 O O . ILE A 1 96 ? -19.935 0.585 21.591 1.00 59.31 96 ILE A O 1
ATOM 754 N N . ILE A 1 97 ? -20.821 1.830 19.940 1.00 63.69 97 ILE A N 1
ATOM 755 C CA . ILE A 1 97 ? -22.223 1.797 20.394 1.00 63.69 97 ILE A CA 1
ATOM 756 C C . ILE A 1 97 ? -22.781 0.369 20.330 1.00 63.69 97 ILE A C 1
ATOM 758 O O . ILE A 1 97 ? -23.325 -0.129 21.314 1.00 63.69 97 ILE A O 1
ATOM 762 N N . LEU A 1 98 ? -22.605 -0.341 19.213 1.00 66.62 98 LEU A N 1
ATOM 763 C CA . LEU A 1 98 ? -23.030 -1.739 19.084 1.00 66.62 98 LEU A CA 1
ATOM 764 C C . LEU A 1 98 ? -22.311 -2.640 20.094 1.00 66.62 98 LEU A C 1
ATOM 766 O O . LEU A 1 98 ? -22.951 -3.453 20.763 1.00 66.62 98 LEU A O 1
ATOM 770 N N . GLY A 1 99 ? -21.001 -2.457 20.272 1.00 63.97 99 GLY A N 1
ATOM 771 C CA . GLY A 1 99 ? -20.215 -3.189 21.261 1.00 63.97 99 GLY A CA 1
ATOM 772 C C . GLY A 1 99 ? -20.6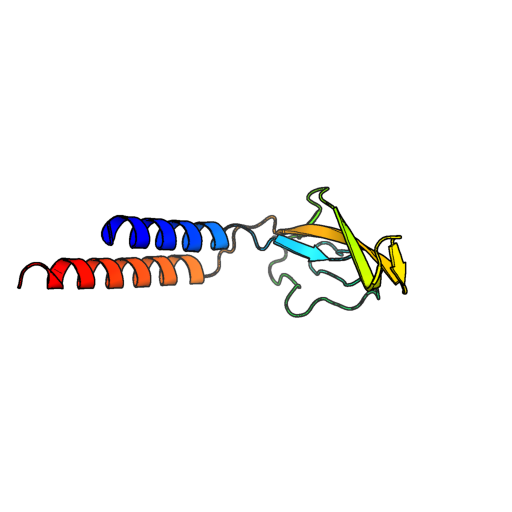83 -2.939 22.698 1.00 63.97 99 GLY A C 1
ATOM 773 O O . GLY A 1 99 ? -20.817 -3.887 23.477 1.00 63.97 99 GLY A O 1
ATOM 774 N N . THR A 1 100 ? -21.016 -1.692 23.049 1.00 65.94 100 THR A N 1
ATOM 775 C CA . THR A 1 100 ? -21.571 -1.356 24.373 1.00 65.94 100 THR A CA 1
ATOM 776 C C . THR A 1 100 ? -22.978 -1.917 24.575 1.00 65.94 100 THR A C 1
ATOM 778 O O . THR A 1 100 ? -23.251 -2.473 25.641 1.00 65.94 100 THR A O 1
ATOM 781 N N . ILE A 1 101 ? -23.853 -1.872 23.566 1.00 70.88 101 ILE A N 1
ATOM 782 C CA . ILE A 1 101 ? -25.202 -2.465 23.631 1.00 70.88 101 ILE A CA 1
ATOM 783 C C . ILE A 1 101 ? -25.129 -3.985 23.834 1.00 70.88 101 ILE A C 1
ATOM 785 O O . ILE A 1 101 ? -25.851 -4.533 24.675 1.00 70.88 101 ILE A O 1
ATOM 789 N N . VAL A 1 102 ? -24.249 -4.681 23.109 1.00 70.00 102 VAL A N 1
ATOM 790 C CA . VAL A 1 102 ? -24.039 -6.130 23.274 1.00 70.00 102 VAL A CA 1
ATOM 791 C C . VAL A 1 102 ? -23.502 -6.443 24.673 1.00 70.00 102 VAL A C 1
ATOM 793 O O . VAL A 1 102 ? -24.000 -7.355 25.338 1.00 70.00 102 VAL A O 1
ATOM 796 N N . PHE A 1 103 ? -22.539 -5.660 25.167 1.00 67.00 103 PHE A N 1
ATOM 797 C CA . PHE A 1 103 ? -21.984 -5.832 26.510 1.00 67.00 103 PHE A CA 1
ATOM 798 C C . PHE A 1 103 ? -23.036 -5.638 27.616 1.00 67.00 103 PHE A C 1
ATOM 800 O O . PHE A 1 103 ? -23.119 -6.451 28.541 1.00 67.00 103 PHE A O 1
ATOM 807 N N . LEU A 1 104 ? -23.875 -4.603 27.509 1.00 65.88 104 LEU A N 1
ATOM 808 C CA . LEU A 1 104 ? -24.953 -4.329 28.464 1.00 65.88 104 LEU A CA 1
ATOM 809 C C . LEU A 1 104 ? -26.016 -5.439 28.464 1.00 65.88 104 LEU A C 1
ATOM 811 O O . LEU A 1 104 ? -26.405 -5.915 29.532 1.00 65.88 104 LEU A O 1
ATOM 815 N N . ASN A 1 105 ? -26.418 -5.931 27.288 1.00 62.66 105 ASN A N 1
ATOM 816 C CA . ASN A 1 105 ? -27.370 -7.042 27.176 1.00 62.66 105 ASN A CA 1
ATOM 817 C C . ASN A 1 105 ? -26.830 -8.349 27.784 1.00 62.66 105 ASN A C 1
ATOM 819 O O . ASN A 1 105 ? -27.551 -9.062 28.486 1.00 62.66 105 ASN A O 1
ATOM 823 N N . LEU A 1 106 ? -25.545 -8.655 27.578 1.00 60.66 106 LEU A N 1
ATOM 824 C CA . LEU A 1 106 ? -24.899 -9.829 28.175 1.00 60.66 106 LEU A CA 1
ATOM 825 C C . LEU A 1 106 ? -24.732 -9.717 29.699 1.00 60.66 106 LEU A C 1
ATOM 827 O O . LEU A 1 106 ? -24.672 -10.742 30.385 1.00 60.66 106 LEU A O 1
ATOM 831 N N . ARG A 1 107 ? -24.638 -8.496 30.239 1.00 58.41 107 ARG A N 1
ATOM 832 C CA . ARG A 1 107 ? -24.586 -8.243 31.685 1.00 58.41 107 ARG A CA 1
ATOM 833 C C . ARG A 1 107 ? -25.960 -8.414 32.337 1.00 58.41 107 ARG A C 1
ATOM 835 O O . ARG A 1 107 ? -26.033 -9.049 33.386 1.00 58.41 107 ARG A O 1
ATOM 842 N N . ASN A 1 108 ? -27.030 -7.934 31.701 1.00 57.47 108 ASN A N 1
ATOM 843 C CA . ASN A 1 108 ? -28.394 -8.041 32.234 1.00 57.47 108 ASN A CA 1
ATOM 844 C C . ASN A 1 108 ? -28.941 -9.476 32.231 1.00 57.47 108 ASN A C 1
ATOM 846 O O . ASN A 1 108 ? -29.660 -9.849 33.150 1.00 57.47 108 ASN A O 1
ATOM 850 N N . ARG A 1 109 ? -28.524 -10.335 31.290 1.00 53.97 109 ARG A N 1
ATOM 851 C CA . ARG A 1 10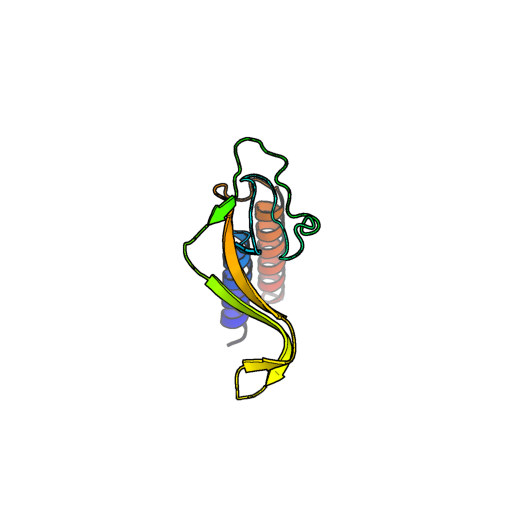9 ? -28.874 -11.773 31.309 1.00 53.97 109 ARG A CA 1
ATOM 852 C C . ARG A 1 109 ? -28.221 -12.590 32.436 1.00 53.97 109 ARG A C 1
ATOM 854 O O . ARG A 1 109 ? -28.457 -13.786 32.509 1.00 53.97 109 ARG A O 1
ATOM 861 N N . LYS A 1 110 ? -27.369 -11.991 33.275 1.00 46.94 110 LYS A N 1
ATOM 862 C CA . LYS A 1 110 ? -26.770 -12.653 34.453 1.00 46.94 110 LYS A CA 1
ATOM 863 C C . LYS A 1 110 ? -27.445 -12.281 35.775 1.00 46.94 110 LYS A C 1
ATOM 865 O O . LYS A 1 110 ? -26.977 -12.731 36.815 1.00 46.94 110 LYS A O 1
ATOM 870 N N . HIS A 1 111 ? -28.474 -11.435 35.731 1.00 44.12 111 HIS A N 1
ATOM 871 C CA . HIS A 1 111 ? -29.259 -11.009 36.894 1.00 44.12 111 HIS A CA 1
ATOM 872 C C . HIS A 1 111 ? -30.704 -11.551 36.887 1.00 44.12 111 HIS A C 1
ATOM 874 O O . HIS A 1 111 ? -31.501 -11.142 37.726 1.00 44.12 111 HIS A O 1
ATOM 880 N N . LEU A 1 112 ? -31.011 -12.479 35.975 1.00 41.72 112 LEU A N 1
ATOM 881 C CA . LEU A 1 112 ? -32.154 -13.402 36.000 1.00 41.72 112 LEU A CA 1
ATOM 882 C C . LEU A 1 112 ? -31.603 -14.816 36.199 1.00 41.72 112 LEU A C 1
ATOM 884 O O . LEU A 1 112 ? -32.271 -15.604 36.895 1.00 41.72 112 LEU A O 1
#